Protein AF-M0QRD9-F1 (afdb_monomer_lite)

Structure (mmCIF, N/CA/C/O backbone):
data_AF-M0QRD9-F1
#
_entry.id   AF-M0QRD9-F1
#
loop_
_atom_site.group_PDB
_atom_site.id
_atom_site.type_symbol
_atom_site.label_atom_id
_atom_site.label_alt_id
_atom_site.label_comp_id
_atom_site.label_asym_id
_atom_site.label_entity_id
_atom_site.label_seq_id
_atom_site.pdbx_PDB_ins_code
_atom_site.Cartn_x
_atom_site.Cartn_y
_atom_site.Cartn_z
_atom_site.occupancy
_atom_site.B_iso_or_equiv
_atom_site.auth_seq_id
_atom_site.auth_comp_id
_atom_site.auth_asym_id
_atom_site.auth_atom_id
_atom_site.pdbx_PDB_model_num
ATOM 1 N N . MET A 1 1 ? -15.869 -13.851 22.697 1.00 49.59 1 MET A N 1
ATOM 2 C CA . MET A 1 1 ? -14.528 -13.546 22.152 1.00 49.59 1 MET A CA 1
ATOM 3 C C . MET A 1 1 ? -14.745 -12.531 21.052 1.00 49.59 1 MET A C 1
ATOM 5 O O . MET A 1 1 ? -15.633 -12.762 20.245 1.00 49.59 1 MET A O 1
ATOM 9 N N . ALA A 1 2 ? -14.054 -11.394 21.076 1.00 62.38 2 ALA A N 1
ATOM 10 C CA . ALA A 1 2 ? -14.204 -10.412 20.008 1.00 62.38 2 ALA A CA 1
ATOM 11 C C . ALA A 1 2 ? -13.535 -10.972 18.746 1.00 62.38 2 ALA A C 1
ATOM 13 O O . ALA A 1 2 ? -12.383 -11.394 18.812 1.00 62.38 2 ALA A O 1
ATOM 14 N N . ALA A 1 3 ? -14.276 -11.056 17.644 1.00 74.94 3 ALA A N 1
ATOM 15 C CA . ALA A 1 3 ? -13.716 -11.486 16.371 1.00 74.94 3 ALA A CA 1
ATOM 16 C C . ALA A 1 3 ? -12.851 -10.353 15.800 1.00 74.94 3 ALA A C 1
ATOM 18 O O . ALA A 1 3 ? -13.275 -9.196 15.769 1.00 74.94 3 ALA A O 1
ATOM 19 N N . GLU A 1 4 ? -11.630 -10.691 15.397 1.00 85.56 4 GLU A N 1
ATOM 20 C CA . GLU A 1 4 ? -10.667 -9.754 14.824 1.00 85.56 4 GLU A CA 1
ATOM 21 C C . GLU A 1 4 ? -10.883 -9.657 13.311 1.00 85.56 4 GLU A C 1
ATOM 23 O O . GLU A 1 4 ? -10.964 -10.665 12.606 1.00 85.56 4 GLU A O 1
ATOM 28 N N . TYR A 1 5 ? -10.982 -8.430 12.809 1.00 86.75 5 TYR A N 1
ATOM 29 C CA . TYR A 1 5 ? -11.215 -8.124 11.403 1.00 86.75 5 TYR A CA 1
ATOM 30 C C . TYR A 1 5 ? -10.166 -7.145 10.893 1.00 86.75 5 TYR A C 1
ATOM 32 O O . TYR A 1 5 ? -9.657 -6.310 11.635 1.00 86.75 5 TYR A O 1
ATOM 40 N N . ILE A 1 6 ? -9.876 -7.216 9.600 1.00 86.88 6 ILE A N 1
ATOM 41 C CA . ILE A 1 6 ? -8.940 -6.319 8.927 1.00 86.88 6 ILE A CA 1
ATOM 42 C C . ILE A 1 6 ? -9.733 -5.234 8.208 1.00 86.88 6 ILE A C 1
ATOM 44 O O . ILE A 1 6 ? -10.655 -5.528 7.443 1.00 86.88 6 ILE A O 1
ATOM 48 N N . VAL A 1 7 ? -9.365 -3.971 8.415 1.00 88.44 7 VAL A N 1
ATOM 49 C CA . VAL A 1 7 ? -9.972 -2.847 7.696 1.00 88.44 7 VAL A CA 1
ATOM 50 C C . VAL A 1 7 ? -9.574 -2.895 6.221 1.00 88.44 7 VAL A C 1
ATOM 52 O O . VAL A 1 7 ? -8.400 -2.804 5.867 1.00 88.44 7 VAL A O 1
ATOM 55 N N . THR A 1 8 ? -10.558 -2.974 5.333 1.00 86.62 8 THR A N 1
ATOM 56 C CA . THR A 1 8 ? -10.371 -2.897 3.874 1.00 86.62 8 THR A CA 1
ATOM 57 C C . THR A 1 8 ? -10.639 -1.498 3.324 1.00 86.62 8 THR A C 1
ATOM 59 O O . THR A 1 8 ? -10.131 -1.154 2.252 1.00 86.62 8 THR A O 1
ATOM 62 N N . ALA A 1 9 ? -11.405 -0.677 4.050 1.00 85.44 9 ALA A N 1
ATOM 63 C CA . ALA A 1 9 ? -11.678 0.715 3.699 1.00 85.44 9 ALA A CA 1
ATOM 64 C C . ALA A 1 9 ? -10.433 1.612 3.830 1.00 85.44 9 ALA A C 1
ATOM 66 O O . ALA A 1 9 ? -9.573 1.390 4.675 1.00 85.44 9 ALA A O 1
ATOM 67 N N . SER A 1 10 ? -10.366 2.691 3.039 1.00 83.94 10 SER A N 1
ATOM 68 C CA . SER A 1 10 ? -9.255 3.661 3.087 1.00 83.94 10 SER A CA 1
ATOM 69 C C . SER A 1 10 ? -9.084 4.316 4.464 1.00 83.94 10 SER A C 1
ATOM 71 O O . SER A 1 10 ? -7.966 4.619 4.876 1.00 83.94 10 SER A O 1
ATOM 73 N N . SER A 1 11 ? -10.191 4.534 5.178 1.00 84.69 11 SER A N 1
ATOM 74 C CA . SER A 1 11 ? -10.199 4.960 6.576 1.00 84.69 11 SER A CA 1
ATOM 75 C C . SER A 1 11 ? -11.539 4.634 7.222 1.00 84.69 11 SER A C 1
ATOM 77 O O . SER A 1 11 ? -12.583 4.855 6.604 1.00 84.69 11 SER A O 1
ATOM 79 N N . TRP A 1 12 ? -11.514 4.224 8.480 1.00 84.31 12 TRP A N 1
ATOM 80 C CA . TRP A 1 12 ? -12.696 4.023 9.309 1.00 84.31 12 TRP A CA 1
ATOM 81 C C . TRP A 1 12 ? -12.464 4.651 10.686 1.00 84.31 12 TRP A C 1
ATOM 83 O O . TRP A 1 12 ? -11.321 4.846 11.098 1.00 84.31 12 TRP A O 1
ATOM 93 N N . ARG A 1 13 ? -13.534 5.039 11.376 1.00 86.44 13 ARG A N 1
ATOM 94 C CA . ARG A 1 13 ? -13.464 5.537 12.752 1.00 86.44 13 ARG A CA 1
ATOM 95 C C . ARG A 1 13 ? -14.288 4.627 13.638 1.00 86.44 13 ARG A C 1
ATOM 97 O O . ARG A 1 13 ? -15.426 4.338 13.279 1.00 86.44 13 ARG A O 1
ATOM 104 N N . ASP A 1 14 ? -13.719 4.218 14.760 1.00 82.75 14 ASP A N 1
ATOM 105 C CA . ASP A 1 14 ? -14.429 3.408 15.738 1.00 82.75 14 ASP A CA 1
ATOM 106 C C . ASP A 1 14 ? -15.377 4.261 16.601 1.00 82.75 14 ASP A C 1
ATOM 108 O O . ASP A 1 14 ? -15.407 5.497 16.528 1.00 82.75 14 ASP A O 1
ATOM 112 N N . ALA A 1 15 ? -16.148 3.587 17.456 1.00 74.88 15 ALA A N 1
ATOM 113 C CA . ALA A 1 15 ? -17.060 4.232 18.395 1.00 74.88 15 ALA A CA 1
ATOM 114 C C . ALA A 1 15 ? -16.346 5.126 19.431 1.00 74.88 15 ALA A C 1
ATOM 116 O O . ALA A 1 15 ? -16.992 5.984 20.031 1.00 74.88 15 ALA A O 1
ATOM 117 N N . GLN A 1 16 ? -15.036 4.951 19.654 1.00 78.75 16 GLN A N 1
ATOM 118 C CA . GLN A 1 16 ? -14.216 5.812 20.516 1.00 78.75 16 GLN A CA 1
ATOM 119 C C . GLN A 1 16 ? -13.612 7.015 19.764 1.00 78.75 16 GLN A C 1
ATOM 121 O O . GLN A 1 16 ? -12.986 7.880 20.376 1.00 78.75 16 GLN A O 1
ATOM 126 N N . GLY A 1 17 ? -13.814 7.110 18.445 1.00 83.19 17 GLY A N 1
ATOM 127 C CA . GLY A 1 17 ? -13.287 8.175 17.590 1.00 83.19 17 GLY A CA 1
ATOM 128 C C . GLY A 1 17 ? -11.848 7.960 17.103 1.00 83.19 17 GLY A C 1
ATOM 129 O O . GLY A 1 17 ? -11.298 8.841 16.431 1.00 83.19 17 GLY A O 1
ATOM 130 N N . VAL A 1 18 ? -11.249 6.809 17.398 1.00 85.75 18 VAL A N 1
ATOM 131 C CA . VAL A 1 18 ? -9.967 6.327 16.883 1.00 85.75 18 VAL A CA 1
ATOM 132 C C . VAL A 1 18 ? -10.094 6.051 15.391 1.00 85.75 18 VAL A C 1
ATOM 134 O O . VAL A 1 18 ? -11.040 5.427 14.915 1.00 85.75 18 VAL A O 1
ATOM 137 N N . ARG A 1 19 ? -9.130 6.558 14.618 1.00 88.50 19 ARG A N 1
ATOM 138 C CA . ARG A 1 19 ? -9.092 6.369 13.169 1.00 88.50 19 ARG A CA 1
ATOM 139 C C . ARG A 1 19 ? -8.236 5.159 12.825 1.00 88.50 19 ARG A C 1
ATOM 141 O O . ARG A 1 19 ? -7.026 5.197 13.020 1.00 88.50 19 ARG A O 1
ATOM 148 N N . HIS A 1 20 ? -8.859 4.173 12.202 1.00 86.94 20 HIS A N 1
ATOM 149 C CA . HIS A 1 20 ? -8.214 2.998 11.642 1.00 86.94 20 HIS A CA 1
ATOM 150 C C . HIS A 1 20 ? -8.012 3.179 10.137 1.00 86.94 20 HIS A C 1
ATOM 152 O O . HIS A 1 20 ? -8.830 3.797 9.445 1.00 86.94 20 HIS A O 1
ATOM 158 N N . LEU A 1 21 ? -6.888 2.683 9.632 1.00 87.75 21 LEU A N 1
ATOM 159 C CA . LEU A 1 21 ? -6.523 2.747 8.219 1.00 87.75 21 LEU A CA 1
ATOM 160 C C . LEU A 1 21 ? -6.624 1.359 7.590 1.00 87.75 21 LEU A C 1
ATOM 162 O O . LEU A 1 21 ? -6.723 0.355 8.287 1.00 87.75 21 LEU A O 1
ATOM 166 N N . LYS A 1 22 ? -6.596 1.302 6.259 1.00 87.81 22 LYS A N 1
ATOM 167 C CA . LYS A 1 22 ? -6.578 0.030 5.535 1.00 87.81 22 LYS A CA 1
ATOM 168 C C . LYS A 1 22 ? -5.427 -0.863 6.025 1.00 87.81 22 LYS A C 1
ATOM 170 O O . LYS A 1 22 ? -4.283 -0.417 6.045 1.00 87.81 22 LYS A O 1
ATOM 175 N N . GLY A 1 23 ? -5.736 -2.117 6.348 1.00 84.00 23 GLY A N 1
ATOM 176 C CA . GLY A 1 23 ? -4.799 -3.115 6.868 1.00 84.00 23 GLY A CA 1
ATOM 177 C C . GLY A 1 23 ? -4.725 -3.183 8.395 1.00 84.00 23 GLY A C 1
ATOM 178 O O . GLY A 1 23 ? -4.062 -4.072 8.917 1.00 84.00 23 GLY A O 1
ATOM 179 N N . ASP A 1 24 ? -5.399 -2.281 9.111 1.00 87.88 24 ASP A N 1
ATOM 180 C CA . ASP A 1 24 ? -5.431 -2.294 10.573 1.00 87.88 24 ASP A CA 1
ATOM 181 C C . ASP A 1 24 ? -6.300 -3.452 11.089 1.00 87.88 24 ASP A C 1
ATOM 183 O O . ASP A 1 24 ? -7.383 -3.705 10.547 1.00 87.88 24 ASP A O 1
ATOM 187 N N . VAL A 1 25 ? -5.820 -4.155 12.118 1.00 88.00 25 VAL A N 1
ATOM 188 C CA . VAL A 1 25 ? -6.562 -5.233 12.784 1.00 88.00 25 VAL A CA 1
ATOM 189 C C . VAL A 1 25 ? -7.399 -4.619 13.896 1.00 88.00 25 VAL A C 1
ATOM 191 O O . VAL A 1 25 ? -6.870 -4.026 14.834 1.00 88.00 25 VAL A O 1
ATOM 194 N N . ILE A 1 26 ? -8.713 -4.762 13.782 1.00 86.62 26 ILE A N 1
ATOM 195 C CA . ILE A 1 26 ? -9.687 -4.173 14.692 1.00 86.62 26 ILE A CA 1
ATOM 196 C C . ILE A 1 26 ? -10.668 -5.219 15.208 1.00 86.62 26 ILE A C 1
ATOM 198 O O . ILE A 1 26 ? -10.963 -6.210 14.544 1.00 86.62 26 ILE A O 1
ATOM 202 N N . ALA A 1 27 ? -11.237 -4.949 16.380 1.00 85.88 27 ALA A N 1
ATOM 203 C CA . ALA A 1 27 ? -12.313 -5.734 16.975 1.00 85.88 27 ALA A CA 1
ATOM 204 C C . ALA A 1 27 ? -13.593 -4.874 17.080 1.00 85.88 27 ALA A C 1
ATOM 206 O O . ALA A 1 27 ? -13.923 -4.392 18.167 1.00 85.88 27 ALA A O 1
ATOM 207 N N . PRO A 1 28 ? -14.284 -4.595 15.954 1.00 80.88 28 PRO A N 1
ATOM 208 C CA . PRO A 1 28 ? -15.495 -3.785 15.943 1.00 80.88 28 PRO A CA 1
ATOM 209 C C . PRO A 1 28 ? -16.630 -4.464 16.728 1.00 80.88 28 PRO A C 1
ATOM 211 O O . PRO A 1 28 ? -16.676 -5.694 16.819 1.00 80.88 28 PRO A O 1
ATOM 214 N N . PRO A 1 29 ? -17.577 -3.683 17.278 1.00 81.88 29 PRO A N 1
ATOM 215 C CA . PRO A 1 29 ? -18.743 -4.238 17.957 1.00 81.88 29 PRO A CA 1
ATOM 216 C C . PRO A 1 29 ? -19.600 -5.058 16.983 1.00 81.88 29 PRO A C 1
ATOM 218 O O . PRO A 1 29 ? -19.781 -4.665 15.830 1.00 81.88 29 PRO A O 1
ATOM 221 N N . GLU A 1 30 ? -20.187 -6.163 17.455 1.00 80.31 30 GLU A N 1
ATOM 222 C CA . GLU A 1 30 ? -20.970 -7.094 16.619 1.00 80.31 30 GLU A CA 1
ATOM 223 C C . GLU A 1 30 ? -22.109 -6.400 15.852 1.00 80.31 30 GLU A C 1
ATOM 225 O O . GLU A 1 30 ? -22.394 -6.747 14.708 1.00 80.31 30 GLU A O 1
ATOM 230 N N . SER A 1 31 ? -22.697 -5.349 16.434 1.00 83.56 31 SER A N 1
ATOM 231 C CA . SER A 1 31 ? -23.730 -4.525 15.793 1.00 83.56 31 SER A CA 1
ATOM 232 C C . SER A 1 31 ? -23.257 -3.797 14.527 1.00 83.56 31 SER A C 1
ATOM 234 O O . SER A 1 31 ? -24.076 -3.469 13.671 1.00 83.56 31 SER A O 1
ATOM 236 N N . GLU A 1 32 ? -21.959 -3.509 14.398 1.00 81.94 32 GLU A N 1
ATOM 237 C CA . GLU A 1 32 ? -21.385 -2.853 13.218 1.00 81.94 32 GLU A CA 1
ATOM 238 C C . GLU A 1 32 ? -20.766 -3.838 12.227 1.00 81.94 32 GLU A C 1
ATOM 240 O O . GLU A 1 32 ? -20.634 -3.498 11.052 1.00 81.94 32 GLU A O 1
ATOM 245 N N . VAL A 1 33 ? -20.438 -5.059 12.661 1.00 85.31 33 VAL A N 1
ATOM 246 C CA . VAL A 1 33 ? -19.793 -6.081 11.823 1.00 85.31 33 VAL A CA 1
ATOM 247 C C . VAL A 1 33 ? -20.595 -6.350 10.549 1.00 85.31 33 VAL A C 1
ATOM 249 O O . VAL A 1 33 ? -20.037 -6.241 9.461 1.00 85.31 33 VAL A O 1
ATOM 252 N N . ASP A 1 34 ? -21.901 -6.623 10.648 1.00 84.69 34 ASP A N 1
ATOM 253 C CA . ASP A 1 34 ? -22.739 -6.926 9.473 1.00 84.69 34 ASP A CA 1
ATOM 254 C C . ASP A 1 34 ? -22.770 -5.757 8.476 1.00 84.69 34 ASP A C 1
ATOM 256 O O . ASP A 1 34 ? -22.547 -5.920 7.273 1.00 84.69 34 ASP A O 1
ATOM 260 N N . ARG A 1 35 ? -22.938 -4.534 8.994 1.00 86.62 35 ARG A N 1
ATOM 261 C CA . ARG A 1 35 ? -22.928 -3.308 8.192 1.00 86.62 35 ARG A CA 1
ATOM 262 C C . ARG A 1 35 ? -21.584 -3.110 7.491 1.00 86.62 35 ARG A C 1
ATOM 264 O O . ARG A 1 35 ? -21.564 -2.746 6.315 1.00 86.62 35 ARG A O 1
ATOM 271 N N . LEU A 1 36 ? -20.477 -3.317 8.201 1.00 85.31 36 LEU A N 1
ATOM 272 C CA . LEU A 1 36 ? -19.125 -3.117 7.685 1.00 85.31 36 LEU A CA 1
ATOM 273 C C . LEU A 1 36 ? -18.737 -4.201 6.676 1.00 85.31 36 LEU A C 1
ATOM 275 O O . LEU A 1 36 ? -18.173 -3.865 5.637 1.00 85.31 36 LEU A O 1
ATOM 279 N N . LEU A 1 37 ? -19.095 -5.463 6.918 1.00 85.81 37 LEU A N 1
ATOM 280 C CA . LEU A 1 37 ? -18.919 -6.557 5.959 1.00 85.81 37 LEU A CA 1
ATOM 281 C C . LEU A 1 37 ? -19.725 -6.296 4.684 1.00 85.81 37 LEU A C 1
ATOM 283 O O . LEU A 1 37 ? -19.194 -6.382 3.576 1.00 85.81 37 LEU A O 1
ATOM 287 N N . ARG A 1 38 ? -20.988 -5.876 4.820 1.00 84.38 38 ARG A N 1
ATOM 288 C CA . ARG A 1 38 ? -21.850 -5.536 3.680 1.00 84.38 38 ARG A CA 1
ATOM 289 C C . ARG A 1 38 ? -21.335 -4.335 2.889 1.00 84.38 38 ARG A C 1
ATOM 291 O O . ARG A 1 38 ? -21.436 -4.317 1.664 1.00 84.38 38 ARG A O 1
ATOM 298 N N . ALA A 1 39 ? -20.754 -3.352 3.574 1.00 85.25 39 ALA A N 1
ATOM 299 C CA . ALA A 1 39 ? -20.091 -2.205 2.959 1.00 85.25 39 ALA A CA 1
ATOM 300 C C . ALA A 1 39 ? -18.676 -2.523 2.434 1.00 85.25 39 ALA A C 1
ATOM 302 O O . ALA A 1 39 ? -18.036 -1.637 1.868 1.00 85.25 39 ALA A O 1
ATOM 303 N N . LYS A 1 40 ? -18.176 -3.756 2.625 1.00 85.00 40 LYS A N 1
ATOM 304 C CA . LYS A 1 40 ? -16.790 -4.165 2.340 1.00 85.00 40 LYS A CA 1
ATOM 305 C C . LYS A 1 40 ? -15.747 -3.256 3.004 1.00 85.00 40 LYS A C 1
ATOM 307 O O . LYS A 1 40 ? -14.676 -3.015 2.446 1.00 85.00 40 LYS A O 1
ATOM 312 N N . ALA A 1 41 ? -16.074 -2.722 4.178 1.00 85.19 41 ALA A N 1
ATOM 313 C CA . ALA A 1 41 ? -15.212 -1.849 4.967 1.00 85.19 41 ALA A CA 1
ATOM 314 C C . ALA A 1 41 ? -14.259 -2.625 5.889 1.00 85.19 41 ALA A C 1
ATOM 316 O O . ALA A 1 41 ? -13.188 -2.111 6.220 1.00 85.19 41 ALA A O 1
ATOM 317 N N . ILE A 1 42 ? -14.636 -3.852 6.254 1.00 86.75 42 ILE A N 1
ATOM 318 C CA . ILE A 1 42 ? -13.803 -4.822 6.967 1.00 86.75 42 ILE A CA 1
ATOM 319 C C . ILE A 1 42 ? -13.891 -6.181 6.264 1.00 86.75 42 ILE A C 1
ATOM 321 O O . ILE A 1 42 ? -14.880 -6.455 5.579 1.00 86.75 42 ILE A O 1
ATOM 325 N N . ALA A 1 43 ? -12.895 -7.036 6.461 1.00 85.00 43 ALA A N 1
ATOM 326 C CA . ALA A 1 43 ? -12.910 -8.429 6.029 1.00 85.00 43 ALA A CA 1
ATOM 327 C C . ALA A 1 43 ? -12.225 -9.325 7.068 1.00 85.00 43 ALA A C 1
ATOM 329 O O . ALA A 1 43 ? -11.435 -8.856 7.889 1.00 85.00 43 ALA A O 1
ATOM 330 N N . THR A 1 44 ? -12.537 -10.619 7.045 1.00 84.62 44 THR A N 1
ATOM 331 C CA . THR A 1 44 ? -11.802 -11.604 7.843 1.00 84.62 44 THR A CA 1
ATOM 332 C C . THR A 1 44 ? -10.399 -11.802 7.261 1.00 84.62 44 THR A C 1
ATOM 334 O O . THR A 1 44 ? -10.217 -11.656 6.048 1.00 84.62 44 THR A O 1
ATOM 337 N N . PRO A 1 45 ? -9.397 -12.144 8.089 1.00 76.38 45 PRO A N 1
ATOM 338 C CA . PRO A 1 45 ? -8.047 -12.426 7.602 1.00 76.38 45 PRO A CA 1
ATOM 339 C C . PRO A 1 45 ? -8.026 -13.544 6.548 1.00 76.38 45 PRO A C 1
ATOM 341 O O . PRO A 1 45 ? -7.296 -13.439 5.567 1.00 76.38 45 PRO A O 1
ATOM 344 N N . GLU A 1 46 ? -8.881 -14.561 6.693 1.00 77.12 46 GLU A N 1
ATOM 345 C CA . GLU A 1 46 ? -9.041 -15.621 5.689 1.00 77.12 46 GLU A CA 1
ATOM 346 C C . GLU A 1 46 ? -9.599 -15.083 4.363 1.00 77.12 46 GLU A C 1
ATOM 348 O O . GLU A 1 46 ? -9.023 -15.346 3.312 1.00 77.12 46 GLU A O 1
ATOM 353 N N . ALA A 1 47 ? -10.636 -14.238 4.396 1.00 75.38 47 ALA A N 1
ATOM 354 C CA . ALA A 1 47 ? -11.209 -13.667 3.176 1.00 75.38 47 ALA A CA 1
ATOM 355 C C . ALA A 1 47 ? -10.243 -12.715 2.448 1.00 75.38 47 ALA A C 1
ATOM 357 O O . ALA A 1 47 ? -10.301 -12.601 1.223 1.00 75.38 47 ALA A O 1
ATOM 358 N N . ILE A 1 48 ? -9.358 -12.024 3.180 1.00 75.06 48 ILE A N 1
ATOM 359 C CA . ILE A 1 48 ? -8.270 -11.236 2.582 1.00 75.06 48 ILE A CA 1
ATOM 360 C C . ILE A 1 48 ? -7.301 -12.170 1.849 1.00 75.06 48 ILE A C 1
ATOM 362 O O . ILE A 1 48 ? -7.022 -11.941 0.674 1.00 75.06 48 ILE A O 1
ATOM 366 N N . ALA A 1 49 ? -6.852 -13.242 2.508 1.00 75.38 49 ALA A N 1
ATOM 367 C CA . ALA A 1 49 ? -5.927 -14.207 1.919 1.00 75.38 49 ALA A CA 1
ATOM 368 C C . ALA A 1 49 ? -6.515 -14.891 0.670 1.00 75.38 49 ALA A C 1
ATOM 370 O O . ALA A 1 49 ? -5.831 -15.026 -0.344 1.00 75.38 49 ALA A O 1
ATOM 371 N N . GLU A 1 50 ? -7.798 -15.260 0.701 1.00 71.12 50 GLU A N 1
ATOM 372 C CA . GLU A 1 50 ? -8.503 -15.823 -0.456 1.00 71.12 50 GLU A CA 1
ATOM 373 C C . GLU A 1 50 ? -8.635 -14.814 -1.605 1.00 71.12 50 GLU A C 1
ATOM 375 O O . GLU A 1 50 ? -8.424 -15.166 -2.767 1.00 71.12 50 GLU A O 1
ATOM 380 N N . ALA A 1 51 ? -8.952 -13.549 -1.310 1.00 71.06 51 ALA A N 1
ATOM 381 C CA . ALA A 1 51 ? -9.055 -12.506 -2.329 1.00 71.06 51 ALA A CA 1
ATOM 382 C C . ALA A 1 51 ? -7.701 -12.204 -2.994 1.00 71.06 51 ALA A C 1
ATOM 384 O O . ALA A 1 51 ? -7.650 -12.003 -4.211 1.00 71.06 51 ALA A O 1
ATOM 385 N N . GLU A 1 52 ? -6.611 -12.203 -2.223 1.00 72.81 52 GLU A N 1
ATOM 386 C CA . GLU A 1 52 ? -5.251 -12.045 -2.747 1.00 72.81 52 GLU A CA 1
ATOM 387 C C . GLU A 1 52 ? -4.845 -13.236 -3.624 1.00 72.81 52 GLU A C 1
ATOM 389 O O . GLU A 1 52 ? -4.376 -13.034 -4.746 1.00 72.81 52 GLU A O 1
ATOM 394 N N . ALA A 1 53 ? -5.122 -14.467 -3.184 1.00 72.75 53 ALA A N 1
ATOM 395 C CA . ALA A 1 53 ? -4.866 -15.673 -3.970 1.00 72.75 53 ALA A CA 1
ATOM 396 C C . ALA A 1 53 ? -5.649 -15.682 -5.297 1.00 72.75 53 ALA A C 1
ATOM 398 O O . ALA A 1 53 ? -5.108 -16.025 -6.352 1.00 72.75 53 ALA A O 1
ATOM 399 N N . LEU A 1 54 ? -6.914 -15.246 -5.277 1.00 71.31 54 LEU A N 1
ATOM 400 C CA . LEU A 1 54 ? -7.737 -15.157 -6.483 1.00 71.31 54 LEU A CA 1
ATOM 401 C C . LEU A 1 54 ? -7.236 -14.065 -7.445 1.00 71.31 54 LEU A C 1
ATOM 403 O O . LEU A 1 54 ? -7.251 -14.260 -8.663 1.00 71.31 54 LEU A O 1
ATOM 407 N N . GLN A 1 55 ? -6.773 -12.922 -6.922 1.00 68.38 55 GLN A N 1
ATOM 408 C CA . GLN A 1 55 ? -6.152 -11.880 -7.746 1.00 68.38 55 GLN A CA 1
ATOM 409 C C . GLN A 1 55 ? -4.854 -12.360 -8.393 1.00 68.38 55 GLN A C 1
ATOM 411 O O . GLN A 1 55 ? -4.609 -12.042 -9.558 1.00 68.38 55 GLN A O 1
ATOM 416 N N . GLU A 1 56 ? -4.032 -13.113 -7.668 1.00 69.69 56 GLU A N 1
ATOM 417 C CA . GLU A 1 56 ? -2.780 -13.652 -8.193 1.00 69.69 56 GLU A CA 1
ATOM 418 C C . GLU A 1 56 ? -3.033 -14.660 -9.323 1.00 69.69 56 GLU A C 1
ATOM 420 O O . GLU A 1 56 ? -2.450 -14.532 -10.404 1.00 69.69 56 GLU A O 1
ATOM 425 N N . ALA A 1 57 ? -4.002 -15.563 -9.142 1.00 69.62 57 ALA A N 1
ATOM 426 C CA . ALA A 1 57 ? -4.441 -16.492 -10.183 1.00 69.62 57 ALA A CA 1
ATOM 427 C C . ALA A 1 57 ? -4.982 -15.767 -11.433 1.00 69.62 57 ALA A C 1
ATOM 429 O O . ALA A 1 57 ? -4.622 -16.107 -12.562 1.00 69.62 57 ALA A O 1
ATOM 430 N N . ALA A 1 58 ? -5.797 -14.720 -11.254 1.00 74.06 58 ALA A N 1
ATOM 431 C CA . ALA A 1 58 ? -6.308 -13.917 -12.369 1.00 74.06 58 ALA A CA 1
ATOM 432 C C . ALA A 1 58 ? -5.188 -13.182 -13.126 1.00 74.06 58 ALA A C 1
ATOM 434 O O . ALA A 1 58 ? -5.253 -13.008 -14.346 1.00 74.06 58 ALA A O 1
ATOM 435 N N . ARG A 1 59 ? -4.144 -12.753 -12.413 1.00 67.62 59 ARG A N 1
ATOM 436 C CA . ARG A 1 59 ? -3.009 -12.041 -13.000 1.00 67.62 59 ARG A CA 1
ATOM 437 C C . ARG A 1 59 ? -2.114 -12.968 -13.828 1.00 67.62 59 ARG A C 1
ATOM 439 O O . ARG A 1 59 ? -1.671 -12.561 -14.902 1.00 67.62 59 ARG A O 1
ATOM 446 N N . LEU A 1 60 ? -1.897 -14.197 -13.361 1.00 72.88 60 LEU A N 1
ATOM 447 C CA . LEU A 1 60 ? -1.204 -15.257 -14.105 1.00 72.88 60 LEU A CA 1
ATOM 448 C C . LEU A 1 60 ? -1.956 -15.628 -15.390 1.00 72.88 60 LEU A C 1
ATOM 450 O O . LEU A 1 60 ? -1.366 -15.594 -16.469 1.00 72.88 60 LEU A O 1
ATOM 454 N N . ALA A 1 61 ? -3.273 -15.832 -15.308 1.00 70.94 61 ALA A N 1
ATOM 455 C CA . ALA A 1 61 ? -4.100 -16.132 -16.479 1.00 70.94 61 ALA A CA 1
ATOM 456 C C . ALA A 1 61 ? -4.050 -15.020 -17.550 1.00 70.94 61 ALA A C 1
ATOM 458 O O . ALA A 1 61 ? -4.010 -15.294 -18.751 1.00 70.94 61 ALA A O 1
ATOM 459 N N . LEU A 1 62 ? -4.009 -13.747 -17.132 1.00 70.31 62 LEU A N 1
ATOM 460 C CA . LEU A 1 62 ? -3.864 -12.614 -18.053 1.00 70.31 62 LEU A CA 1
ATOM 461 C C . LEU A 1 62 ? -2.478 -12.573 -18.723 1.00 70.31 62 LEU A C 1
ATOM 463 O O . LEU A 1 62 ? -2.362 -12.168 -19.885 1.00 70.31 62 LEU A O 1
ATOM 467 N N . GLN A 1 63 ? -1.430 -12.979 -18.005 1.00 70.00 63 GLN A N 1
ATOM 468 C CA . GLN A 1 63 ? -0.068 -13.037 -18.531 1.00 70.00 63 GLN A CA 1
ATOM 469 C C . GLN A 1 63 ? 0.076 -14.143 -19.586 1.00 70.00 63 GLN A C 1
ATOM 471 O O . GLN A 1 63 ? 0.601 -13.872 -20.665 1.00 70.00 63 GLN A O 1
ATOM 476 N N . GLU A 1 64 ? -0.461 -15.338 -19.330 1.00 67.12 64 GLU A N 1
ATOM 477 C CA . GLU A 1 64 ? -0.461 -16.444 -20.299 1.00 67.12 64 GLU A CA 1
ATOM 478 C C . GLU A 1 64 ? -1.258 -16.104 -21.566 1.00 67.12 64 GLU A C 1
ATOM 480 O O . GLU A 1 64 ? -0.776 -16.308 -22.681 1.00 67.12 64 GLU A O 1
ATOM 485 N N . ALA A 1 65 ? -2.436 -15.488 -21.422 1.00 63.69 65 ALA A N 1
ATOM 486 C CA . ALA A 1 65 ? -3.233 -15.047 -22.568 1.00 63.69 65 ALA A CA 1
ATOM 487 C C . ALA A 1 65 ? -2.515 -13.978 -23.418 1.00 63.69 65 ALA A C 1
ATOM 489 O O . ALA A 1 65 ? -2.692 -13.920 -24.638 1.00 63.69 65 ALA A O 1
ATOM 490 N N . SER A 1 66 ? -1.692 -13.135 -22.788 1.00 59.84 66 SER A N 1
ATOM 491 C CA . SER A 1 66 ? -0.903 -12.111 -23.481 1.00 59.84 66 SER A CA 1
ATOM 492 C C . SER A 1 66 ? 0.313 -12.706 -24.198 1.00 59.84 66 SER A C 1
ATOM 494 O O . SER A 1 66 ? 0.625 -12.277 -25.309 1.00 59.84 66 SER A O 1
ATOM 496 N N . ALA A 1 67 ? 0.961 -13.716 -23.607 1.00 60.84 67 ALA A N 1
ATOM 497 C CA . ALA A 1 67 ? 2.076 -14.438 -24.219 1.00 60.84 67 ALA A CA 1
ATOM 498 C C . ALA A 1 67 ? 1.628 -15.229 -25.462 1.00 60.84 67 ALA A C 1
ATOM 500 O O . ALA A 1 67 ? 2.221 -15.083 -26.530 1.00 60.84 67 ALA A O 1
ATOM 501 N N . ALA A 1 68 ? 0.501 -15.943 -25.382 1.00 58.50 68 ALA A N 1
ATOM 502 C CA . ALA A 1 68 ? -0.044 -16.708 -26.508 1.00 58.50 68 ALA A CA 1
ATOM 503 C C . ALA A 1 68 ? -0.431 -15.833 -27.720 1.00 58.50 68 ALA A C 1
ATOM 505 O O . ALA A 1 68 ? -0.422 -16.291 -28.863 1.00 58.50 68 ALA A O 1
ATOM 506 N N . ARG A 1 69 ? -0.764 -14.553 -27.502 1.00 56.50 69 ARG A N 1
ATOM 507 C CA . ARG A 1 69 ? -1.115 -13.619 -28.585 1.00 56.50 69 ARG A CA 1
ATOM 508 C C . ARG A 1 69 ? 0.112 -13.045 -29.307 1.00 56.50 69 ARG A C 1
ATOM 510 O O . ARG A 1 69 ? -0.038 -12.540 -30.418 1.00 56.50 69 ARG A O 1
ATOM 517 N N . ALA A 1 70 ? 1.295 -13.107 -28.694 1.00 54.06 70 ALA A N 1
ATOM 518 C CA . ALA A 1 70 ? 2.542 -12.618 -29.279 1.00 54.06 70 ALA A CA 1
ATOM 519 C C . ALA A 1 70 ? 3.154 -13.616 -30.282 1.00 54.06 70 ALA A C 1
ATOM 521 O O . ALA A 1 70 ? 3.668 -13.187 -31.312 1.00 54.06 70 ALA A O 1
ATOM 522 N N . GLU A 1 71 ? 3.015 -14.925 -30.051 1.00 52.75 71 GLU A N 1
ATOM 523 C CA . GLU A 1 71 ? 3.561 -15.977 -30.933 1.00 52.75 71 GLU A CA 1
ATOM 524 C C . GLU A 1 71 ? 2.776 -16.173 -32.250 1.00 52.75 71 GLU A C 1
ATOM 526 O O . GLU A 1 71 ? 3.253 -16.798 -33.190 1.00 52.75 71 GLU A O 1
ATOM 531 N N . GLY A 1 72 ? 1.580 -15.591 -32.389 1.00 46.31 72 GLY A N 1
ATOM 532 C CA . GLY A 1 72 ? 0.758 -15.723 -33.602 1.00 46.31 72 GLY A CA 1
ATOM 533 C C . GLY A 1 72 ? 1.172 -14.855 -34.804 1.00 46.31 72 GLY A C 1
ATOM 534 O O . GLY A 1 72 ? 0.457 -14.858 -35.807 1.00 46.31 72 GLY A O 1
ATOM 535 N N . ARG A 1 73 ? 2.260 -14.068 -34.730 1.00 47.41 73 ARG A N 1
ATOM 536 C CA . ARG A 1 73 ? 2.625 -13.056 -35.752 1.00 47.41 73 ARG A CA 1
ATOM 537 C C . ARG A 1 73 ? 3.965 -13.304 -36.464 1.00 47.41 73 ARG A C 1
ATOM 539 O O . ARG A 1 73 ? 4.519 -12.372 -37.037 1.00 47.41 73 ARG A O 1
ATOM 546 N N . GLU A 1 74 ? 4.484 -14.528 -36.469 1.00 47.28 74 GLU A N 1
ATOM 547 C CA . GLU A 1 74 ? 5.799 -14.822 -37.079 1.00 47.28 74 GLU A CA 1
ATOM 548 C C . GLU A 1 74 ? 5.748 -15.388 -38.513 1.00 47.28 74 GLU A C 1
ATOM 550 O O . GLU A 1 74 ? 6.781 -15.685 -39.105 1.00 47.28 74 GLU A O 1
ATOM 555 N N . GLY A 1 75 ? 4.574 -15.486 -39.141 1.00 44.69 75 GLY A N 1
ATOM 556 C CA . GLY A 1 75 ? 4.444 -16.030 -40.497 1.00 44.69 75 GLY A CA 1
ATOM 557 C C . GLY A 1 75 ? 3.990 -15.008 -41.536 1.00 44.69 75 GLY A C 1
ATOM 558 O O . GLY A 1 75 ? 2.791 -14.929 -41.776 1.00 44.69 75 GLY A O 1
ATOM 559 N N . ALA A 1 76 ? 4.929 -14.269 -42.147 1.00 49.34 76 ALA A N 1
ATOM 560 C CA . ALA A 1 76 ? 4.936 -13.836 -43.563 1.00 49.34 76 ALA A CA 1
ATOM 561 C C . ALA A 1 76 ? 5.596 -12.459 -43.765 1.00 49.34 76 ALA A C 1
ATOM 563 O O . ALA A 1 76 ? 4.911 -11.442 -43.735 1.00 49.34 76 ALA A O 1
ATOM 564 N N . VAL A 1 77 ? 6.892 -12.436 -44.096 1.00 44.38 77 VAL A N 1
ATOM 565 C CA . VAL A 1 77 ? 7.448 -11.494 -45.086 1.00 44.38 77 VAL A CA 1
ATOM 566 C C . VAL A 1 77 ? 8.631 -12.152 -45.813 1.00 44.38 77 VAL A C 1
ATOM 568 O O . VAL A 1 77 ? 9.656 -12.477 -45.227 1.00 44.38 77 VAL A O 1
ATOM 571 N N . THR A 1 78 ? 8.435 -12.409 -47.104 1.00 42.88 78 THR A N 1
ATOM 572 C CA . THR A 1 78 ? 9.388 -12.947 -48.092 1.00 42.88 78 THR A CA 1
ATOM 573 C C . THR A 1 78 ? 10.625 -12.052 -48.281 1.00 42.88 78 THR A C 1
ATOM 575 O O . THR A 1 78 ? 10.454 -10.834 -48.361 1.00 42.88 78 THR A O 1
ATOM 578 N N . PRO A 1 79 ? 11.845 -12.607 -48.446 1.00 46.50 79 PRO A N 1
ATOM 579 C CA . PRO A 1 79 ? 13.033 -11.821 -48.769 1.00 46.50 79 PRO A CA 1
ATOM 580 C C . PRO A 1 79 ? 13.099 -11.534 -50.278 1.00 46.50 79 PRO A C 1
ATOM 582 O O . PRO A 1 79 ? 13.022 -12.452 -51.094 1.00 46.50 79 PRO A O 1
ATOM 585 N N . ASN A 1 80 ? 13.251 -10.262 -50.650 1.00 41.81 80 ASN A N 1
ATOM 586 C CA . ASN A 1 80 ? 13.591 -9.845 -52.012 1.00 41.81 80 ASN A CA 1
ATOM 587 C C . ASN A 1 80 ? 15.113 -9.589 -52.070 1.00 41.81 80 ASN A C 1
ATOM 589 O O . ASN A 1 80 ? 15.616 -8.905 -51.176 1.00 41.81 80 ASN A O 1
ATOM 593 N N . PRO A 1 81 ? 15.859 -10.128 -53.053 1.00 53.44 81 PRO A N 1
ATOM 594 C CA . PRO A 1 81 ? 17.304 -9.969 -53.134 1.00 53.44 81 PRO A CA 1
ATOM 595 C C . PRO A 1 81 ? 17.632 -8.699 -53.922 1.00 53.44 81 PRO A C 1
ATOM 597 O O . PRO A 1 81 ? 17.340 -8.597 -55.113 1.00 53.44 81 PRO A O 1
ATOM 600 N N . GLY A 1 82 ? 18.237 -7.723 -53.256 1.00 42.12 82 GLY A N 1
ATOM 601 C CA . GLY A 1 82 ? 18.698 -6.506 -53.903 1.00 42.12 82 GLY A CA 1
ATOM 602 C C . GLY A 1 82 ? 19.579 -5.679 -52.981 1.00 42.12 82 GLY A C 1
ATOM 603 O O . GLY A 1 82 ? 19.138 -5.274 -51.912 1.00 42.12 82 GLY A O 1
ATOM 604 N N . ASP A 1 83 ? 20.777 -5.412 -53.482 1.00 35.16 83 ASP A N 1
ATOM 605 C CA . ASP A 1 83 ? 21.729 -4.380 -53.074 1.00 35.16 83 ASP A CA 1
ATOM 606 C C . ASP A 1 83 ? 22.697 -4.675 -51.914 1.00 35.16 83 ASP A C 1
ATOM 608 O O . ASP A 1 83 ? 22.399 -4.617 -50.724 1.00 35.16 83 ASP A O 1
ATOM 612 N N . ASP A 1 84 ? 23.908 -4.983 -52.371 1.00 49.59 84 ASP A N 1
ATOM 613 C CA . ASP A 1 84 ? 25.199 -5.084 -51.709 1.00 49.59 84 ASP A CA 1
ATOM 614 C C . ASP A 1 84 ? 25.576 -3.774 -50.988 1.00 49.59 84 ASP A C 1
ATOM 616 O O . ASP A 1 84 ? 25.623 -2.704 -51.595 1.00 49.59 84 ASP A O 1
ATOM 620 N N . GLY A 1 85 ? 25.906 -3.851 -49.699 1.00 40.88 85 GLY A N 1
ATOM 621 C CA . GLY A 1 85 ? 26.446 -2.712 -48.958 1.00 40.88 85 GLY A CA 1
ATOM 622 C C . GLY A 1 85 ? 26.411 -2.947 -47.458 1.00 40.88 85 GLY A C 1
ATOM 623 O O . GLY A 1 85 ? 25.359 -2.873 -46.837 1.00 40.88 85 GLY A O 1
ATOM 624 N N . GLY A 1 86 ? 27.565 -3.283 -46.885 1.00 43.97 86 GLY A N 1
ATOM 625 C CA . GLY A 1 86 ? 27.694 -3.702 -45.496 1.00 43.97 86 GLY A CA 1
ATOM 626 C C . GLY A 1 86 ? 27.358 -2.649 -44.435 1.00 43.97 86 GLY A C 1
ATOM 627 O O . GLY A 1 86 ? 27.051 -1.495 -44.724 1.00 43.97 86 GLY A O 1
ATOM 628 N N . LEU A 1 87 ? 27.558 -3.102 -43.191 1.00 38.84 87 LEU A N 1
ATOM 629 C CA . LEU A 1 87 ? 27.386 -2.436 -41.892 1.00 38.84 87 LEU A CA 1
ATOM 630 C C . LEU A 1 87 ? 26.035 -2.715 -41.210 1.00 38.84 87 LEU A C 1
ATOM 632 O O . LEU A 1 87 ? 25.098 -1.924 -41.245 1.00 38.84 87 LEU A O 1
ATOM 636 N N . ASP A 1 88 ? 25.987 -3.887 -40.568 1.00 42.09 88 ASP A N 1
ATOM 637 C CA . ASP A 1 88 ? 25.561 -4.076 -39.173 1.00 42.09 88 ASP A CA 1
ATOM 638 C C . ASP A 1 88 ? 24.521 -3.061 -38.661 1.00 42.09 88 ASP A C 1
ATOM 640 O O . ASP A 1 88 ? 24.794 -2.184 -37.841 1.00 42.09 88 ASP A O 1
ATOM 644 N N . SER A 1 89 ? 23.288 -3.177 -39.159 1.00 44.25 89 SER A N 1
ATOM 645 C CA . SER A 1 89 ? 22.132 -2.527 -38.539 1.00 44.25 89 SER A CA 1
ATOM 646 C C . SER A 1 89 ? 21.734 -3.317 -37.298 1.00 44.25 89 SER A C 1
ATOM 648 O O . SER A 1 89 ? 20.740 -4.044 -37.278 1.00 44.25 89 SER A O 1
ATOM 650 N N . ALA A 1 90 ? 22.547 -3.168 -36.252 1.00 43.72 90 ALA A N 1
ATOM 651 C CA . ALA A 1 90 ? 22.141 -3.415 -34.885 1.00 43.72 90 ALA A CA 1
ATOM 652 C C . ALA A 1 90 ? 20.869 -2.601 -34.628 1.00 43.72 90 ALA A C 1
ATOM 654 O O . ALA A 1 90 ? 20.905 -1.374 -34.532 1.00 43.72 90 ALA A O 1
ATOM 655 N N . VAL A 1 91 ? 19.729 -3.285 -34.544 1.00 41.75 91 VAL A N 1
ATOM 656 C CA . VAL A 1 91 ? 18.518 -2.727 -33.945 1.00 41.75 91 VAL A CA 1
ATOM 657 C C . VAL A 1 91 ? 18.937 -2.254 -32.552 1.00 41.75 91 VAL A C 1
ATOM 659 O O . VAL A 1 91 ? 19.322 -3.101 -31.740 1.00 41.75 91 VAL A O 1
ATOM 662 N N . PRO A 1 92 ? 18.946 -0.942 -32.250 1.00 46.31 92 PRO A N 1
ATOM 663 C CA . PRO A 1 92 ? 19.321 -0.512 -30.919 1.00 46.31 92 PRO A CA 1
ATOM 664 C C . PRO A 1 92 ? 18.315 -1.136 -29.941 1.00 46.31 92 PRO A C 1
ATOM 666 O O . PRO A 1 92 ? 17.104 -0.977 -30.143 1.00 46.31 92 PRO A O 1
ATOM 669 N N . PRO A 1 93 ? 18.765 -1.872 -28.905 1.00 48.28 93 PRO A N 1
ATOM 670 C CA . PRO A 1 93 ? 17.873 -2.278 -27.834 1.00 48.28 93 PRO A CA 1
ATOM 671 C C . PRO A 1 93 ? 17.260 -0.998 -27.288 1.00 48.28 93 PRO A C 1
ATOM 673 O O . PRO A 1 93 ? 17.976 -0.025 -27.050 1.00 48.28 93 PRO A O 1
ATOM 676 N N . GLN A 1 94 ? 15.935 -0.994 -27.184 1.00 47.44 94 GLN A N 1
ATOM 677 C CA . GLN A 1 94 ? 15.138 0.152 -26.774 1.00 47.44 94 GLN A CA 1
ATOM 678 C C . GLN A 1 94 ? 15.794 0.803 -25.558 1.00 47.44 94 GLN A C 1
ATOM 680 O O . GLN A 1 94 ? 15.780 0.250 -24.458 1.00 47.44 94 GLN A O 1
ATOM 685 N N . ILE A 1 95 ? 16.450 1.941 -25.800 1.00 44.47 95 ILE A N 1
ATOM 686 C CA . ILE A 1 95 ? 17.082 2.740 -24.765 1.00 44.47 95 ILE A CA 1
ATOM 687 C C . ILE A 1 95 ? 15.926 3.164 -23.881 1.00 44.47 95 ILE A C 1
ATOM 689 O O . ILE A 1 95 ? 15.058 3.930 -24.306 1.00 44.47 95 ILE A O 1
ATOM 693 N N . GLY A 1 96 ? 15.881 2.554 -22.695 1.00 40.00 96 GLY A N 1
ATOM 694 C CA . GLY A 1 96 ? 14.887 2.836 -21.684 1.00 40.00 96 GLY A CA 1
ATOM 695 C C . GLY A 1 96 ? 14.764 4.341 -21.553 1.00 40.00 96 GLY A C 1
ATOM 696 O O . GLY A 1 96 ? 15.761 5.044 -21.391 1.00 40.00 96 GLY A O 1
ATOM 697 N N . THR A 1 97 ? 13.532 4.824 -21.684 1.00 42.34 97 THR A N 1
ATOM 698 C CA . THR A 1 97 ? 13.138 6.173 -21.290 1.00 42.34 97 THR A CA 1
ATOM 699 C C . THR A 1 97 ? 13.935 6.579 -20.053 1.00 42.34 97 THR A C 1
ATOM 701 O O . THR A 1 97 ? 13.903 5.821 -19.077 1.00 42.34 97 THR A O 1
ATOM 704 N N . PRO A 1 98 ? 14.658 7.715 -20.075 1.00 44.53 98 PRO A N 1
ATOM 705 C CA . PRO A 1 98 ? 15.409 8.155 -18.915 1.00 44.53 98 PRO A CA 1
ATOM 706 C C . PRO A 1 98 ? 14.409 8.291 -17.774 1.00 44.53 98 PRO A C 1
ATOM 708 O O . PRO A 1 98 ? 13.489 9.108 -17.822 1.00 44.53 98 PRO A O 1
ATOM 711 N N . VAL A 1 99 ? 14.536 7.419 -16.778 1.00 50.50 99 VAL A N 1
ATOM 712 C CA . VAL A 1 99 ? 13.810 7.545 -15.525 1.00 50.50 99 VAL A CA 1
ATOM 713 C C . VAL A 1 99 ? 14.308 8.835 -14.888 1.00 50.50 99 VAL A C 1
ATOM 715 O O . VAL A 1 99 ? 15.368 8.882 -14.271 1.00 50.50 99 VAL A O 1
ATOM 718 N N . THR A 1 100 ? 13.565 9.918 -15.116 1.00 55.50 100 THR A N 1
ATOM 719 C CA . THR A 1 100 ? 13.768 11.246 -14.532 1.00 55.50 100 THR A CA 1
ATOM 720 C C . THR A 1 100 ? 13.447 11.184 -13.039 1.00 55.50 100 THR A C 1
ATOM 722 O O . THR A 1 100 ? 12.458 11.733 -12.560 1.00 55.50 100 THR A O 1
ATOM 725 N N . GLY A 1 101 ? 14.235 10.419 -12.294 1.00 66.00 101 GLY A N 1
ATOM 726 C CA . GLY A 1 101 ? 13.998 10.151 -10.891 1.00 66.00 101 GLY A CA 1
ATOM 727 C C . GLY A 1 101 ? 15.014 9.169 -10.339 1.00 66.00 101 GLY A C 1
ATOM 728 O O . GLY A 1 101 ? 15.283 8.124 -10.924 1.00 66.00 101 GLY A O 1
ATOM 729 N N . LYS A 1 102 ? 15.552 9.518 -9.174 1.00 78.69 102 LYS A N 1
ATOM 730 C CA . LYS A 1 102 ? 16.420 8.658 -8.381 1.00 78.69 102 LYS A CA 1
ATOM 731 C C . LYS A 1 102 ? 15.764 7.288 -8.159 1.00 78.69 102 LYS A C 1
ATOM 733 O O . LYS A 1 102 ? 14.647 7.246 -7.628 1.00 78.69 102 LYS A O 1
ATOM 738 N N . PRO A 1 103 ? 16.416 6.179 -8.547 1.00 84.19 103 PRO A N 1
ATOM 739 C CA . PRO A 1 103 ? 15.866 4.847 -8.366 1.00 84.19 103 PRO A CA 1
ATOM 740 C C . PRO A 1 103 ? 15.639 4.555 -6.880 1.00 84.19 103 PRO A C 1
ATOM 742 O O . PRO A 1 103 ? 16.298 5.092 -5.988 1.00 84.19 103 PRO A O 1
ATOM 745 N N . LYS A 1 104 ? 14.655 3.703 -6.584 1.00 84.62 104 LYS A N 1
ATOM 746 C CA . LYS A 1 104 ? 14.390 3.267 -5.205 1.00 84.62 104 LYS A CA 1
ATOM 747 C C . LYS A 1 104 ? 15.502 2.321 -4.743 1.00 84.62 104 LYS A C 1
ATOM 749 O O . LYS A 1 104 ? 16.052 1.575 -5.546 1.00 84.62 104 LYS A O 1
ATOM 754 N N . ARG A 1 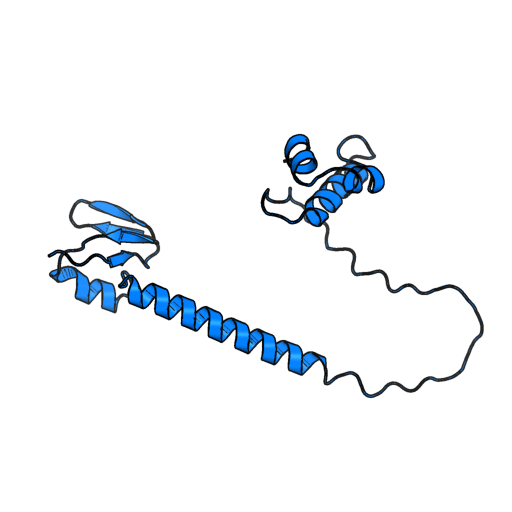105 ? 15.772 2.243 -3.434 1.00 83.75 105 ARG A N 1
ATOM 755 C CA . ARG A 1 105 ? 16.766 1.295 -2.870 1.00 83.75 105 ARG A CA 1
ATOM 756 C C . ARG A 1 105 ? 16.499 -0.169 -3.256 1.00 83.75 105 ARG A C 1
ATOM 758 O O . ARG A 1 105 ? 17.418 -0.969 -3.402 1.00 83.75 105 ARG A O 1
ATOM 765 N N . VAL A 1 106 ? 15.230 -0.519 -3.460 1.00 85.62 106 VAL A N 1
ATOM 766 C CA . VAL A 1 106 ? 14.808 -1.856 -3.903 1.00 85.62 106 VAL A CA 1
ATOM 767 C C . VAL A 1 106 ? 14.991 -2.096 -5.407 1.00 85.62 106 VAL A C 1
ATOM 769 O O . VAL A 1 106 ? 14.975 -3.248 -5.821 1.00 85.62 106 VAL A O 1
ATOM 772 N N . ALA A 1 107 ? 15.218 -1.052 -6.212 1.00 85.62 107 ALA A N 1
ATOM 773 C CA . ALA A 1 107 ? 15.415 -1.165 -7.658 1.00 85.62 107 ALA A CA 1
ATOM 774 C C . ALA A 1 107 ? 16.630 -2.052 -7.991 1.00 85.62 107 ALA A C 1
ATOM 776 O O . ALA A 1 107 ? 17.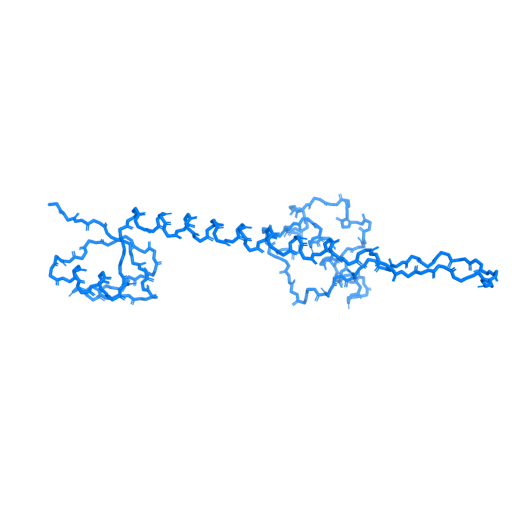562 -2.140 -7.182 1.00 85.62 107 ALA A O 1
ATOM 777 N N . PRO A 1 108 ? 16.635 -2.751 -9.134 1.00 87.06 108 PRO A N 1
ATOM 778 C CA . PRO A 1 108 ? 17.746 -3.619 -9.508 1.00 87.06 108 PRO A CA 1
ATOM 779 C C . PRO A 1 108 ? 19.024 -2.804 -9.763 1.00 87.06 108 PRO A C 1
ATOM 781 O O . PRO A 1 108 ? 18.976 -1.599 -9.998 1.00 87.06 108 PRO A O 1
ATOM 784 N N . VAL A 1 109 ? 20.187 -3.462 -9.707 1.00 89.00 109 VAL A N 1
ATOM 785 C CA . VAL A 1 109 ? 21.495 -2.796 -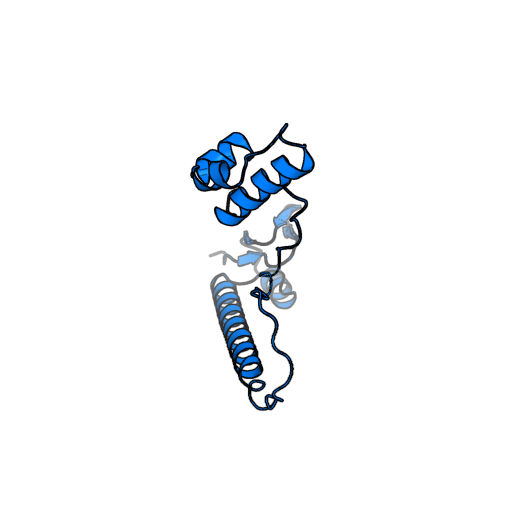9.886 1.00 89.00 109 VAL A CA 1
ATOM 786 C C . VAL A 1 109 ? 21.590 -2.061 -11.226 1.00 89.00 109 VAL A C 1
ATOM 788 O O . VAL A 1 109 ? 22.063 -0.933 -11.263 1.00 89.00 109 VAL A O 1
ATOM 791 N N . LYS A 1 110 ? 21.015 -2.634 -12.292 1.00 87.69 110 LYS A N 1
ATOM 792 C CA . LYS A 1 110 ? 21.006 -2.048 -13.639 1.00 87.69 110 LYS A CA 1
ATOM 793 C C . LYS A 1 110 ? 20.287 -0.691 -13.698 1.00 87.69 110 LYS A C 1
ATOM 795 O O . LYS A 1 110 ? 20.699 0.189 -14.446 1.00 87.69 110 LYS A O 1
ATOM 800 N N . ASP A 1 111 ? 19.238 -0.494 -12.895 1.00 87.38 111 ASP A N 1
ATOM 801 C CA . ASP A 1 111 ? 18.551 0.801 -12.776 1.00 87.38 111 ASP A CA 1
ATOM 802 C C . ASP A 1 111 ? 19.432 1.845 -12.076 1.00 87.38 111 ASP A C 1
ATOM 804 O O . ASP A 1 111 ? 19.449 3.010 -12.471 1.00 87.38 111 ASP A O 1
ATOM 808 N N . TRP A 1 112 ? 20.204 1.429 -11.067 1.00 88.69 112 TRP A N 1
ATOM 809 C CA . TRP A 1 112 ? 21.179 2.293 -10.397 1.00 88.69 112 TRP A CA 1
ATOM 810 C C . TRP A 1 112 ? 22.347 2.660 -11.311 1.00 88.69 112 TRP A C 1
ATOM 812 O O . TRP A 1 112 ? 22.716 3.830 -11.358 1.00 88.69 112 TRP A O 1
ATOM 822 N N . GLU A 1 113 ? 22.871 1.701 -12.075 1.00 89.44 113 GLU A N 1
ATOM 823 C CA . GLU A 1 113 ? 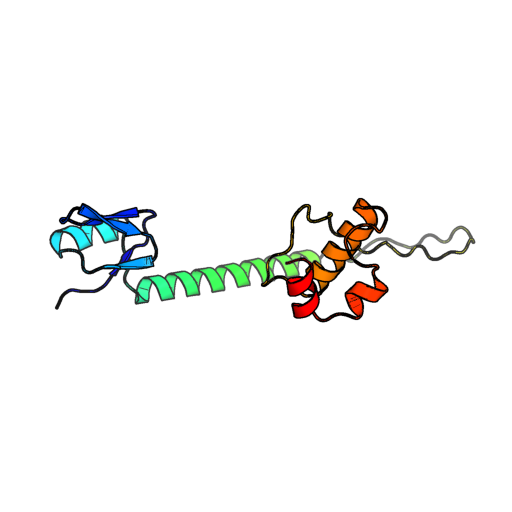23.909 1.928 -13.086 1.00 89.44 113 GLU A CA 1
ATOM 824 C C . GLU A 1 113 ? 23.444 2.940 -14.139 1.00 89.44 113 GLU A C 1
ATOM 826 O O . GLU A 1 113 ? 24.104 3.948 -14.379 1.00 89.44 113 GLU A O 1
ATOM 831 N N . ASN A 1 114 ? 22.264 2.726 -14.724 1.00 87.88 114 ASN A N 1
ATOM 832 C CA . ASN A 1 114 ? 21.716 3.636 -15.728 1.00 87.88 114 ASN A CA 1
ATOM 833 C C . ASN A 1 114 ? 21.419 5.031 -15.151 1.00 87.88 114 ASN A C 1
ATOM 835 O O . ASN A 1 114 ? 21.592 6.026 -15.850 1.00 87.88 114 ASN A O 1
ATOM 839 N N . TYR A 1 115 ? 21.026 5.129 -13.877 1.00 86.88 115 TYR A N 1
ATOM 840 C CA . TYR A 1 115 ? 20.802 6.411 -13.210 1.00 86.88 115 TYR A CA 1
ATOM 841 C C . TYR A 1 115 ? 22.093 7.208 -13.003 1.00 86.88 115 TYR A C 1
ATOM 843 O O . TYR A 1 115 ? 22.130 8.399 -13.313 1.00 86.88 115 TYR A O 1
ATOM 851 N N . VAL A 1 116 ? 23.159 6.578 -12.498 1.00 88.38 116 VAL A N 1
ATOM 852 C CA . VAL A 1 116 ? 24.436 7.278 -12.274 1.00 88.38 116 VAL A CA 1
ATOM 853 C C . VAL A 1 116 ? 25.125 7.646 -13.587 1.00 88.38 116 VAL A C 1
ATOM 855 O O . VAL A 1 116 ? 25.751 8.702 -13.654 1.00 88.38 116 VAL A O 1
ATOM 858 N N . VAL A 1 117 ? 24.950 6.832 -14.635 1.00 88.44 117 VAL A N 1
ATOM 859 C CA . VAL A 1 117 ? 25.403 7.143 -15.999 1.00 88.44 117 VAL A CA 1
ATOM 860 C C . VAL A 1 117 ? 24.605 8.304 -16.579 1.00 88.44 117 VAL A C 1
ATOM 862 O O . VAL A 1 117 ? 25.195 9.264 -17.066 1.00 88.44 117 VAL A O 1
ATOM 865 N N . GLY A 1 118 ? 23.278 8.291 -16.435 1.00 84.94 118 GLY A N 1
ATOM 866 C CA . GLY A 1 118 ? 22.433 9.408 -16.855 1.00 84.94 118 GLY A CA 1
ATOM 867 C C . GLY A 1 118 ? 22.767 10.710 -16.118 1.00 84.94 118 GLY A C 1
ATOM 868 O O . GLY A 1 118 ? 22.771 11.778 -16.723 1.00 84.94 118 GLY A O 1
ATOM 869 N N . LEU A 1 119 ? 23.122 10.637 -14.830 1.00 83.94 119 LEU A N 1
ATOM 870 C CA . LEU A 1 119 ? 23.635 11.773 -14.053 1.00 83.94 119 LEU A CA 1
ATOM 871 C C . LEU A 1 119 ? 24.964 12.302 -14.603 1.00 83.94 119 LEU A C 1
ATOM 873 O O . LEU A 1 119 ? 25.125 13.523 -14.698 1.00 83.94 119 LEU A O 1
ATOM 877 N N . HIS A 1 120 ? 25.875 11.397 -14.975 1.00 85.31 120 HIS A N 1
ATOM 878 C CA . HIS A 1 120 ? 27.178 11.714 -15.562 1.00 85.31 120 HIS A CA 1
ATOM 879 C C . HIS A 1 120 ? 27.027 12.433 -16.897 1.00 85.31 120 HIS A C 1
ATOM 881 O O . HIS A 1 120 ? 27.632 13.485 -17.100 1.00 85.31 120 HIS A O 1
ATOM 887 N N . GLU A 1 121 ? 26.163 11.930 -17.772 1.00 82.81 121 GLU A N 1
ATOM 888 C CA . GLU A 1 121 ? 25.872 12.554 -19.062 1.00 82.81 121 GLU A CA 1
ATOM 889 C C . GLU A 1 121 ? 25.146 13.897 -18.893 1.00 82.81 121 GLU A C 1
ATOM 891 O O . GLU A 1 121 ? 25.552 14.896 -19.487 1.00 82.81 121 GLU A O 1
ATOM 896 N N . ALA A 1 122 ? 24.140 13.970 -18.013 1.00 79.69 122 ALA A N 1
ATOM 897 C CA . ALA A 1 122 ? 23.380 15.196 -17.763 1.00 79.69 122 ALA A CA 1
ATOM 898 C C . ALA A 1 122 ? 24.213 16.303 -17.094 1.00 79.69 122 ALA A C 1
ATOM 900 O O . ALA A 1 122 ? 23.983 17.488 -17.332 1.00 79.69 122 ALA A O 1
ATOM 901 N N . SER A 1 123 ? 25.185 15.930 -16.259 1.00 77.44 123 SER A N 1
ATOM 902 C CA . SER A 1 123 ? 26.053 16.876 -15.546 1.00 77.44 123 SER A CA 1
ATOM 903 C C . SER A 1 123 ? 27.368 17.159 -16.279 1.00 77.44 123 SER A C 1
ATOM 905 O O . SER A 1 123 ? 28.205 17.892 -15.744 1.00 77.44 123 SER A O 1
ATOM 907 N N . GLY A 1 124 ? 27.590 16.563 -17.458 1.00 75.50 124 GLY A N 1
ATOM 908 C CA . GLY A 1 124 ? 28.847 16.674 -18.203 1.00 75.50 124 GLY A CA 1
ATOM 909 C C . GLY A 1 124 ? 30.063 16.176 -17.412 1.00 75.50 124 GLY A C 1
ATOM 910 O O . GLY A 1 124 ? 31.113 16.812 -17.438 1.00 75.50 124 GLY A O 1
ATOM 911 N N . GLY A 1 125 ? 29.894 15.099 -16.641 1.00 71.81 125 GLY A N 1
ATOM 912 C CA . GLY A 1 125 ? 30.937 14.475 -15.822 1.00 71.81 125 GLY A CA 1
ATOM 913 C C . GLY A 1 125 ? 31.116 15.051 -14.414 1.00 71.81 125 GLY A C 1
ATOM 914 O O . GLY A 1 125 ? 32.006 14.623 -13.689 1.00 71.81 125 GLY A O 1
ATOM 915 N N . LYS A 1 126 ? 30.286 16.018 -13.995 1.00 74.00 126 LYS A N 1
ATOM 916 C CA . LYS A 1 126 ? 30.393 16.635 -12.655 1.00 74.00 126 LYS A CA 1
ATOM 917 C C . LYS A 1 126 ? 29.708 15.854 -11.532 1.00 74.00 126 LYS A C 1
ATOM 919 O O . LYS A 1 126 ? 30.125 15.969 -10.387 1.00 74.00 126 LYS A O 1
ATOM 924 N N . ASN A 1 127 ? 28.659 15.096 -11.845 1.00 76.19 127 ASN A N 1
ATOM 925 C CA . ASN A 1 127 ? 27.943 14.232 -10.903 1.00 76.19 127 ASN A CA 1
ATOM 926 C C . ASN A 1 127 ? 27.657 12.904 -11.595 1.00 76.19 127 ASN A C 1
ATOM 928 O O . ASN A 1 127 ? 27.355 12.927 -12.778 1.00 76.19 127 ASN A O 1
ATOM 932 N N . GLY A 1 128 ? 27.671 11.783 -10.876 1.00 82.75 128 GLY A N 1
ATOM 933 C CA . GLY A 1 128 ? 27.433 10.457 -11.457 1.00 82.75 128 GLY A CA 1
ATOM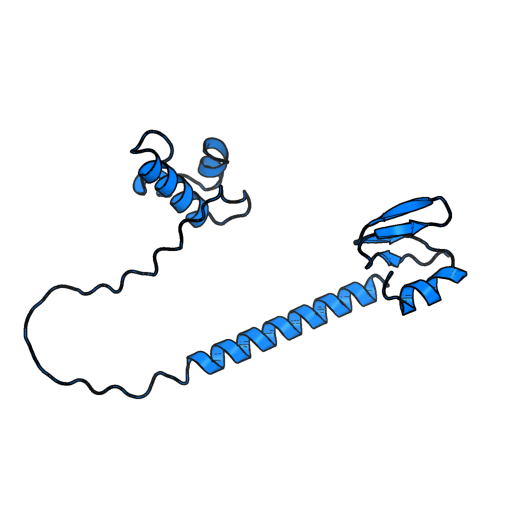 934 C C . GLY A 1 128 ? 28.725 9.704 -11.768 1.00 82.75 128 GLY A C 1
ATOM 935 O O . GLY A 1 128 ? 29.797 10.095 -11.312 1.00 82.75 128 GLY A O 1
ATOM 936 N N . LEU A 1 129 ? 28.606 8.606 -12.510 1.00 86.25 129 LEU A N 1
ATOM 937 C CA . LEU A 1 129 ? 29.711 7.711 -12.863 1.00 86.25 129 LEU A CA 1
ATOM 938 C C . LEU A 1 129 ? 29.644 7.342 -14.341 1.00 86.25 129 LEU A C 1
ATOM 940 O O . LEU A 1 129 ? 28.553 7.204 -14.894 1.00 86.25 129 LEU A O 1
ATOM 944 N N . SER A 1 130 ? 30.800 7.134 -14.972 1.00 87.88 130 SER A N 1
ATOM 945 C CA . SER A 1 130 ? 30.839 6.562 -16.321 1.00 87.88 130 SER A CA 1
ATOM 946 C C . SER A 1 130 ? 30.300 5.129 -16.311 1.00 87.88 130 SER A C 1
ATOM 948 O O . SER A 1 130 ? 30.366 4.447 -15.290 1.00 87.88 130 SER A O 1
ATOM 950 N N . ARG A 1 131 ? 29.812 4.621 -17.453 1.00 84.00 131 ARG A N 1
ATOM 951 C CA . ARG A 1 131 ? 29.234 3.261 -17.534 1.00 84.00 131 ARG A CA 1
ATOM 952 C C . ARG A 1 131 ? 30.175 2.178 -16.994 1.00 84.00 131 ARG A C 1
ATOM 954 O O . ARG A 1 131 ? 29.746 1.356 -16.196 1.00 84.00 131 ARG A O 1
ATOM 961 N N . ALA A 1 132 ? 31.461 2.253 -17.330 1.00 85.38 132 ALA A N 1
ATOM 962 C CA . ALA A 1 132 ? 32.468 1.321 -16.824 1.00 85.38 132 ALA A CA 1
ATOM 963 C C . ALA A 1 132 ? 32.656 1.389 -15.295 1.00 85.38 132 ALA A C 1
ATOM 965 O O . ALA A 1 132 ? 32.906 0.371 -14.659 1.00 85.38 132 ALA A O 1
ATOM 966 N N . GLU A 1 133 ? 32.526 2.573 -14.694 1.00 84.62 133 GLU A N 1
ATOM 967 C CA . GLU A 1 133 ? 32.661 2.752 -13.244 1.00 84.62 133 GLU A CA 1
ATOM 968 C C . GLU A 1 133 ? 31.388 2.339 -12.500 1.00 84.62 133 GLU A C 1
ATOM 970 O O . GLU A 1 133 ? 31.457 1.800 -11.400 1.00 84.62 133 GLU A O 1
ATOM 975 N N . ALA A 1 134 ? 30.225 2.571 -13.110 1.00 85.94 134 ALA A N 1
ATOM 976 C CA . ALA A 1 134 ? 28.940 2.158 -12.573 1.00 85.94 134 ALA A CA 1
ATOM 977 C C . ALA A 1 134 ? 28.826 0.627 -12.494 1.00 85.94 134 ALA A C 1
ATOM 979 O O . ALA A 1 134 ? 28.401 0.111 -11.467 1.00 85.94 134 ALA A O 1
ATOM 980 N N . GLU A 1 135 ? 29.262 -0.087 -13.539 1.00 88.38 135 GLU A N 1
ATOM 981 C CA . GLU A 1 135 ? 29.252 -1.559 -13.595 1.00 88.38 135 GLU A CA 1
ATOM 982 C C . GLU A 1 135 ? 30.332 -2.209 -12.711 1.00 88.38 135 GLU A C 1
ATOM 984 O O . GLU A 1 135 ? 30.226 -3.383 -12.361 1.00 88.38 135 GLU A O 1
ATOM 989 N N . ALA A 1 136 ? 31.370 -1.459 -12.326 1.00 91.19 136 ALA A N 1
ATOM 990 C CA . ALA A 1 136 ? 32.402 -1.931 -11.405 1.00 91.19 136 ALA A CA 1
ATOM 991 C C . ALA A 1 136 ? 31.967 -1.879 -9.929 1.00 91.19 136 ALA A C 1
ATOM 993 O O . ALA A 1 136 ? 32.598 -2.516 -9.084 1.00 91.19 136 ALA A O 1
ATOM 994 N N . LEU A 1 137 ? 30.918 -1.115 -9.609 1.00 87.44 137 LEU A N 1
ATOM 995 C CA . LEU A 1 137 ? 30.429 -0.931 -8.246 1.00 87.44 137 LEU A CA 1
ATOM 996 C C . LEU A 1 137 ? 29.227 -1.819 -7.953 1.00 87.44 137 LEU A C 1
ATOM 998 O O . LEU A 1 137 ? 28.367 -2.075 -8.793 1.00 87.44 137 LEU A O 1
ATOM 1002 N N . SER A 1 138 ? 29.124 -2.241 -6.697 1.00 87.81 138 SER A N 1
ATOM 1003 C CA . SER A 1 138 ? 27.953 -2.983 -6.243 1.00 87.81 138 SER A CA 1
ATOM 1004 C C . SER A 1 138 ? 26.743 -2.064 -6.074 1.00 87.81 138 SER A C 1
ATOM 1006 O O . SER A 1 138 ? 26.865 -0.890 -5.725 1.00 87.81 138 SER A O 1
ATOM 1008 N N . LYS A 1 139 ? 25.534 -2.625 -6.201 1.00 85.44 139 LYS A N 1
ATOM 1009 C CA . LYS A 1 139 ? 24.266 -1.910 -5.956 1.00 85.44 139 LYS A CA 1
ATOM 1010 C C . LYS A 1 139 ? 24.271 -1.103 -4.650 1.00 85.44 139 LYS A C 1
ATOM 1012 O O . LYS A 1 139 ? 23.804 0.031 -4.639 1.00 85.44 139 LYS A O 1
ATOM 1017 N N . ASN A 1 140 ? 24.780 -1.681 -3.560 1.00 88.00 140 ASN A N 1
ATOM 1018 C CA . ASN A 1 140 ? 24.845 -0.992 -2.269 1.00 88.00 140 ASN A CA 1
ATOM 1019 C C . ASN A 1 140 ? 25.758 0.236 -2.318 1.00 88.00 140 ASN A C 1
ATOM 1021 O O . ASN A 1 140 ? 25.360 1.276 -1.817 1.00 88.00 140 ASN A O 1
ATOM 1025 N N . GLU A 1 141 ? 26.903 0.167 -2.997 1.00 88.38 141 GLU A N 1
ATOM 1026 C CA . GLU A 1 141 ? 27.815 1.308 -3.137 1.00 88.38 141 GLU A CA 1
ATOM 1027 C C . GLU A 1 141 ? 27.204 2.426 -3.993 1.00 88.38 141 GLU A C 1
ATOM 1029 O O . GLU A 1 141 ? 27.354 3.609 -3.681 1.00 88.38 141 GLU A O 1
ATOM 1034 N N . LEU A 1 142 ? 26.466 2.062 -5.048 1.00 87.25 142 LEU A N 1
ATOM 1035 C CA . LEU A 1 142 ? 25.713 3.016 -5.867 1.00 87.25 142 LEU A CA 1
ATOM 1036 C C . LEU A 1 142 ? 24.616 3.714 -5.045 1.00 87.25 142 LEU A C 1
ATOM 1038 O O . LEU A 1 142 ? 24.441 4.928 -5.153 1.00 87.25 142 LEU A O 1
ATOM 1042 N N . ILE A 1 143 ? 23.918 2.973 -4.179 1.00 88.44 143 ILE A N 1
ATOM 1043 C CA . ILE A 1 143 ? 22.924 3.520 -3.244 1.00 88.44 143 ILE A CA 1
ATOM 1044 C C . ILE A 1 143 ? 23.588 4.367 -2.151 1.00 88.44 143 ILE A C 1
ATOM 1046 O O . ILE A 1 143 ? 23.043 5.385 -1.755 1.00 88.44 143 ILE A O 1
ATOM 1050 N N . GLU A 1 144 ? 24.745 3.996 -1.623 1.00 88.88 144 GLU A N 1
ATOM 1051 C CA . GLU A 1 144 ? 25.395 4.796 -0.580 1.00 88.88 144 GLU A CA 1
ATOM 1052 C C . GLU A 1 144 ? 25.932 6.122 -1.126 1.00 88.88 144 GLU A C 1
ATOM 1054 O O . GLU A 1 144 ? 25.873 7.139 -0.438 1.00 88.88 144 GLU A O 1
ATOM 1059 N N . ARG A 1 145 ? 26.411 6.137 -2.376 1.00 84.81 145 ARG A N 1
ATOM 1060 C CA . ARG A 1 145 ? 26.955 7.344 -3.016 1.00 84.81 145 ARG A CA 1
ATOM 1061 C C . ARG A 1 145 ? 25.901 8.249 -3.649 1.00 84.81 145 ARG A C 1
ATOM 1063 O O . ARG A 1 145 ? 26.078 9.464 -3.647 1.00 84.81 145 ARG A O 1
ATOM 1070 N N . PHE A 1 146 ? 24.837 7.678 -4.212 1.00 82.06 146 PHE A N 1
ATOM 1071 C CA . PHE A 1 146 ? 23.845 8.419 -5.006 1.00 82.06 146 PHE A CA 1
ATOM 1072 C C . PHE A 1 146 ? 22.398 8.228 -4.521 1.00 82.06 146 PHE A C 1
ATOM 1074 O O . PHE A 1 146 ? 21.484 8.865 -5.059 1.00 82.06 146 PHE A O 1
ATOM 1081 N N . GLY A 1 147 ? 22.189 7.357 -3.524 1.00 75.00 147 GLY A N 1
ATOM 1082 C CA . GLY A 1 147 ? 20.926 7.005 -2.855 1.00 75.00 147 GLY A CA 1
ATOM 1083 C C . GLY A 1 147 ? 20.538 7.893 -1.686 1.00 75.00 147 GLY A C 1
ATOM 1084 O O . GLY A 1 147 ? 21.193 8.924 -1.437 1.00 75.00 147 GLY A O 1
#

Secondary structure (DSSP, 8-state):
-PPPEEE-SSEEE-TT-PEEETT-EE---HHHH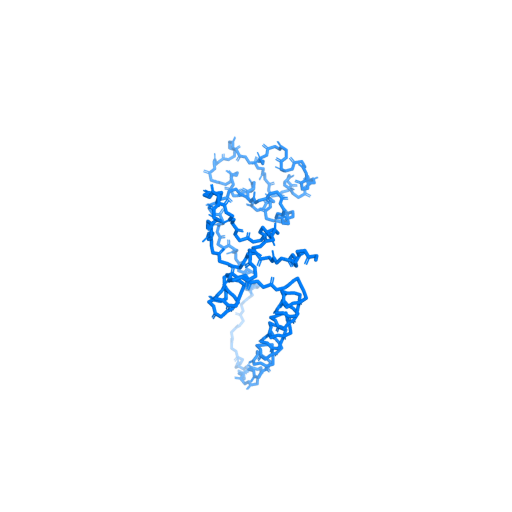HHHHHTTSEE-HHHHHHHHHHHHHHHHHHHHHHHHHHGGG-S--PPP--------------------SPPPTTS-HHHHHHHHHHHHHHTTTSSS--HHHHHHS-HHHHHHHH-

Organism: NCBI:txid1223545

Foldseek 3Di:
DQAKKFFCDQWDAAPVRDIDGGGDIDRHDPVCVVVCVVVVRIGHPVVVVVVVVVVVVVVVVVVVVVVVVVVPPPDDDDDDDDDDDDDDPPPPDPPPDPPPDDDDLPDDLVNLLSNLCVVCVVVVNPGGDNSVVSVVDDSVVSVVRPD

pLDDT: mean 73.33, std 16.3, range [35.16, 91.19]

Radius of gyration: 26.75 Å; chains: 1; bounding box: 56×34×76 Å

Sequence (147 aa):
MAAEYIVTASSWRDAQGVRHLKGDVIAPPESEVDRLLRAKAIATPEAIAEAEALQEAARLALQEASAARAEGREGAVTPNPGDDGGLDSAVPPQIGTPVTGKPKRVAPVKDWENYVVGLHEASGGKNGLSRAEAEALSKNELIERFG